Protein AF-A0A963U976-F1 (afdb_monomer_lite)

Sequence (149 aa):
EQDRLGEEKDPASFSDLLEKGRDDFDFFTESSYGELRRYVGHDRLTGQTHTIDGIVLEQTEFQLTAYDADGGEIWSRSGNQFIHRGWRIFLPGTEHFENSYGDKVDTVESPVEFALPGDKGFLENEPKYDCDTLTASLQLTPMDGGPRP

Foldseek 3Di:
DDKAWDDWPFDFDLPCCVPVQKGWTWTWIQDPVRWIKIKTKMKGFPVDWDAAQNAIWTKIWMKIWIATPVRHTAKIKIDMWIDDPVVSDTHDAWMWIAGPVGDIDIDGRGDHHDDDVPDDCVPDPDDPPPPPPPPPPPPPDPPPDDDDD

pLDDT: mean 88.76, std 17.25, range [37.44, 98.81]

Radius of gyration: 20.65 Å; chains: 1; bounding box: 43×67×51 Å

Secondary structure (DSSP, 8-state):
--PEEEEEEE---HHHHHHHSEEEEEEEEE-TT--EEEEEEEEEEEEEEEEETTEEEEEEEEEEEEE-TTS-EEEEEEEEEEEETTTTEEEEEEEEEEETT--EEEEE--------TTSTTTT-SS-SS---------------PPPP-

Structure (mmCIF, N/CA/C/O backbone):
data_AF-A0A963U976-F1
#
_entry.id   AF-A0A963U976-F1
#
loop_
_atom_site.group_PDB
_atom_site.id
_atom_site.type_symbol
_atom_site.label_atom_id
_atom_site.label_alt_id
_atom_site.label_comp_id
_atom_site.label_asym_id
_atom_site.label_entity_id
_atom_site.label_seq_id
_atom_site.pdbx_PDB_ins_code
_atom_site.Cartn_x
_atom_site.Cartn_y
_atom_site.Cartn_z
_atom_site.occupancy
_atom_site.B_iso_or_equiv
_atom_site.auth_seq_id
_atom_site.auth_comp_id
_atom_site.auth_asym_id
_atom_site.auth_atom_id
_atom_site.pdbx_PDB_model_num
ATOM 1 N N . GLU A 1 1 ? -5.651 12.640 -14.128 1.00 57.69 1 GLU A N 1
ATOM 2 C CA . GLU A 1 1 ? -5.157 11.556 -14.997 1.00 57.69 1 GLU A CA 1
ATOM 3 C C . GLU A 1 1 ? -5.726 10.255 -14.456 1.00 57.69 1 GLU A C 1
ATOM 5 O O . GLU A 1 1 ? -5.862 10.161 -13.241 1.00 57.69 1 GLU A O 1
ATOM 10 N N . GLN A 1 2 ? -6.192 9.345 -15.309 1.00 76.44 2 GLN A N 1
ATOM 11 C CA . GLN A 1 2 ? -6.740 8.063 -14.863 1.00 76.44 2 GLN A CA 1
ATOM 12 C C . GLN A 1 2 ? -6.001 6.962 -15.606 1.00 76.44 2 GLN A C 1
ATOM 14 O O . GLN A 1 2 ? -6.220 6.771 -16.804 1.00 76.44 2 GLN A O 1
ATOM 19 N N . ASP A 1 3 ? -5.130 6.274 -14.882 1.00 89.94 3 ASP A N 1
ATOM 20 C CA . ASP A 1 3 ? -4.442 5.099 -15.392 1.00 89.94 3 ASP A CA 1
ATOM 21 C C . ASP A 1 3 ? -5.446 3.949 -15.530 1.00 89.94 3 ASP A C 1
ATOM 23 O O . ASP A 1 3 ? -6.407 3.826 -14.760 1.00 89.94 3 ASP A O 1
ATOM 27 N N . ARG A 1 4 ? -5.248 3.118 -16.550 1.00 94.25 4 ARG A N 1
ATOM 28 C CA . ARG A 1 4 ? -6.041 1.913 -16.795 1.00 94.25 4 ARG A CA 1
ATOM 29 C C . ARG A 1 4 ? -5.245 0.694 -16.374 1.00 94.25 4 ARG A C 1
ATOM 31 O O . ARG A 1 4 ? -4.042 0.639 -16.601 1.00 94.25 4 ARG A O 1
ATOM 38 N N . LEU A 1 5 ? -5.927 -0.289 -15.801 1.00 95.69 5 LEU A N 1
ATOM 39 C CA . LEU A 1 5 ? -5.333 -1.588 -15.506 1.00 95.69 5 LEU A CA 1
ATOM 40 C C . LEU A 1 5 ? -4.978 -2.304 -16.817 1.00 95.69 5 LEU A C 1
ATOM 42 O O . LEU A 1 5 ? -5.805 -2.372 -17.731 1.00 95.69 5 LEU A O 1
ATOM 46 N N . GLY A 1 6 ? -3.738 -2.773 -16.903 1.00 93.69 6 GLY A N 1
ATOM 47 C CA . GLY A 1 6 ? -3.186 -3.526 -18.021 1.00 93.69 6 GLY A CA 1
ATOM 48 C C . GLY A 1 6 ? -3.144 -5.025 -17.729 1.00 93.69 6 GLY A C 1
ATOM 49 O O . GLY A 1 6 ? -4.077 -5.588 -17.166 1.00 93.69 6 GLY A O 1
ATOM 50 N N . GLU A 1 7 ? -2.059 -5.681 -18.145 1.00 95.31 7 GLU A N 1
ATOM 51 C CA . GLU A 1 7 ? -1.811 -7.091 -17.825 1.00 95.31 7 GLU A CA 1
ATOM 52 C C . GLU A 1 7 ? -1.588 -7.282 -16.317 1.00 95.31 7 GLU A C 1
ATOM 54 O O . GLU A 1 7 ? -0.889 -6.500 -15.676 1.00 95.31 7 GLU A O 1
ATOM 59 N N . GLU A 1 8 ? -2.138 -8.360 -15.766 1.00 97.56 8 GLU A N 1
ATOM 60 C CA . GLU A 1 8 ? -1.939 -8.772 -14.378 1.00 97.56 8 GLU A CA 1
ATOM 61 C C . GLU A 1 8 ? -1.275 -10.147 -14.384 1.00 97.56 8 GLU A C 1
ATOM 63 O O . GLU A 1 8 ? -1.894 -11.146 -14.757 1.00 97.56 8 GLU A O 1
ATOM 68 N N . LYS A 1 9 ? 0.002 -10.202 -14.001 1.00 97.50 9 LYS A N 1
ATOM 69 C CA . LYS A 1 9 ? 0.686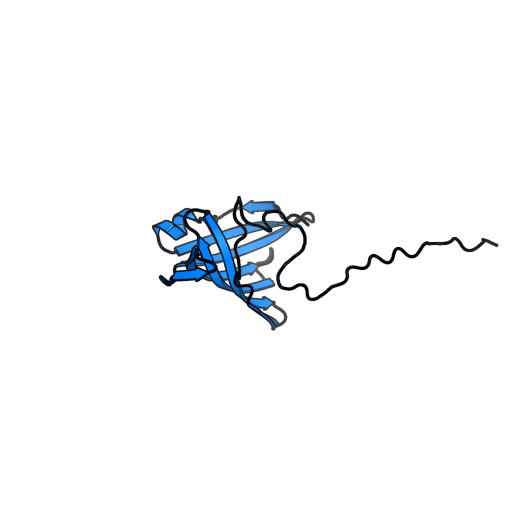 -11.477 -13.755 1.00 97.50 9 LYS A CA 1
ATOM 70 C C . LYS A 1 9 ? 0.232 -12.066 -12.430 1.00 97.50 9 LYS A C 1
ATOM 72 O O . LYS A 1 9 ? 0.056 -13.279 -12.343 1.00 97.50 9 LYS A O 1
ATOM 77 N N . ASP A 1 10 ? 0.036 -11.195 -11.444 1.00 98.12 10 ASP A N 1
ATOM 78 C CA . ASP A 1 10 ? -0.574 -11.511 -10.162 1.00 98.12 10 ASP A CA 1
ATOM 79 C C . ASP A 1 10 ? -1.418 -10.310 -9.689 1.00 98.12 10 ASP A C 1
ATOM 81 O O . ASP A 1 10 ? -0.854 -9.243 -9.412 1.00 98.12 10 ASP A O 1
ATOM 85 N N . PRO A 1 11 ? -2.758 -10.410 -9.692 1.00 97.50 11 PRO A N 1
ATOM 86 C CA . PRO A 1 11 ? -3.625 -9.325 -9.251 1.00 97.50 11 PRO A CA 1
ATOM 87 C C . PRO A 1 11 ? -3.578 -9.182 -7.727 1.00 97.50 11 PRO A C 1
ATOM 89 O O . PRO A 1 11 ? -3.650 -10.174 -7.008 1.00 97.50 11 PRO A O 1
ATOM 92 N N . ALA A 1 12 ? -3.579 -7.947 -7.224 1.00 96.75 12 ALA A N 1
ATOM 93 C CA . ALA A 1 12 ? -3.728 -7.712 -5.788 1.00 96.75 12 ALA A CA 1
ATOM 94 C C . ALA A 1 12 ? -5.061 -8.291 -5.270 1.00 96.75 12 ALA A C 1
ATOM 96 O O . ALA A 1 12 ? -6.139 -8.021 -5.815 1.00 96.75 12 ALA A O 1
ATOM 97 N N . SER A 1 13 ? -5.004 -9.067 -4.189 1.00 97.81 13 SER A N 1
ATOM 98 C CA . SER A 1 13 ? -6.130 -9.805 -3.626 1.00 97.81 13 SER A CA 1
ATOM 99 C C . SER A 1 13 ? -6.253 -9.600 -2.116 1.00 97.81 13 SER A C 1
ATOM 101 O O . SER A 1 13 ? -5.628 -10.255 -1.281 1.00 97.81 13 SER A O 1
ATOM 103 N N . PHE A 1 14 ? -7.233 -8.774 -1.730 1.00 98.19 14 PHE A N 1
ATOM 104 C CA . PHE A 1 14 ? -7.644 -8.641 -0.327 1.00 98.19 14 PHE A CA 1
ATOM 105 C C . PHE A 1 14 ? -8.055 -9.994 0.276 1.00 98.19 14 PHE A C 1
ATOM 107 O O . PHE A 1 14 ? -7.880 -10.241 1.465 1.00 98.19 14 PHE A O 1
ATOM 114 N N . SER A 1 1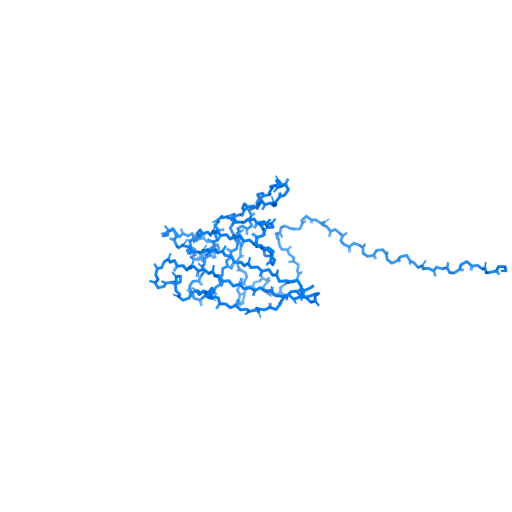5 ? -8.646 -10.878 -0.532 1.00 98.19 15 SER A N 1
ATOM 115 C CA . SER A 1 15 ? -9.071 -12.199 -0.064 1.00 98.19 15 SER A CA 1
ATOM 116 C C . SER A 1 15 ? -7.875 -13.091 0.266 1.00 98.19 15 SER A C 1
ATOM 118 O O . SER A 1 15 ? -7.886 -13.723 1.322 1.00 98.19 15 SER A O 1
ATOM 120 N N . ASP A 1 16 ? -6.837 -13.076 -0.569 1.00 98.00 16 ASP A N 1
ATOM 121 C CA . ASP A 1 16 ? -5.604 -13.834 -0.345 1.00 98.00 16 ASP A CA 1
ATOM 122 C C . ASP A 1 16 ? -4.873 -13.305 0.887 1.00 98.00 16 ASP A C 1
ATOM 124 O O . ASP A 1 16 ? -4.492 -14.099 1.749 1.00 98.00 16 ASP A O 1
ATOM 128 N N . LEU A 1 17 ? -4.803 -11.979 1.056 1.00 98.56 17 LEU A N 1
ATOM 129 C CA . LEU A 1 17 ? -4.279 -11.363 2.275 1.00 98.56 17 LEU A CA 1
ATOM 130 C C . LEU A 1 17 ? -5.008 -11.870 3.528 1.00 98.56 17 LEU A C 1
ATOM 132 O O . LEU A 1 17 ? -4.366 -12.229 4.515 1.00 98.56 17 LEU A O 1
ATOM 136 N N . LEU A 1 18 ? -6.345 -11.918 3.511 1.00 98.06 18 LEU A N 1
ATOM 137 C CA . LEU A 1 18 ? -7.123 -12.365 4.670 1.00 98.06 18 LEU A CA 1
ATOM 138 C C . LEU A 1 18 ? -6.980 -13.860 4.964 1.00 98.06 18 LEU A C 1
ATOM 140 O O . LEU A 1 18 ? -7.060 -14.237 6.137 1.00 98.06 18 LEU A O 1
ATOM 144 N N . GLU A 1 19 ? -6.856 -14.687 3.926 1.00 98.00 19 GLU A N 1
ATOM 145 C CA . GLU A 1 19 ? -6.789 -16.147 4.030 1.00 98.00 19 GLU A CA 1
ATOM 146 C C . GLU A 1 19 ? -5.380 -16.627 4.392 1.00 98.00 19 GLU A C 1
ATOM 148 O O . GLU A 1 19 ? -5.212 -17.462 5.281 1.00 98.00 19 GLU A O 1
ATOM 153 N N . LYS A 1 20 ? -4.364 -16.085 3.718 1.00 98.12 20 LYS A N 1
ATOM 154 C CA . LYS A 1 20 ? -2.968 -16.533 3.798 1.00 98.12 20 LYS A CA 1
ATOM 155 C C . LYS A 1 20 ? -2.121 -15.660 4.723 1.00 98.12 20 LYS A C 1
ATOM 157 O O . LYS A 1 20 ? -1.018 -16.054 5.095 1.00 98.12 20 LYS A O 1
ATOM 162 N N . GLY A 1 21 ? -2.608 -14.472 5.084 1.00 98.38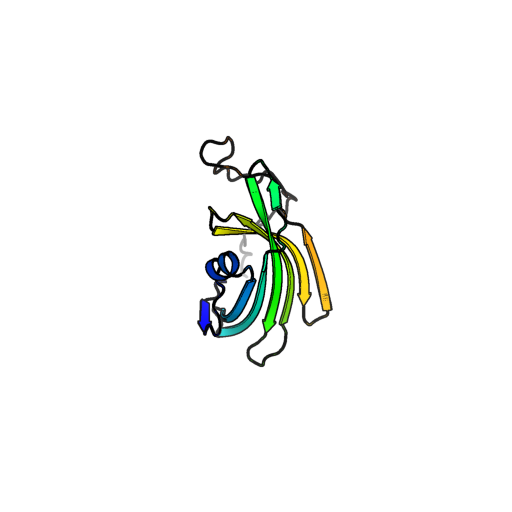 21 GLY A N 1
ATOM 163 C CA . GLY A 1 21 ? -1.844 -13.463 5.820 1.00 98.38 21 GLY A CA 1
ATOM 164 C C . GLY A 1 21 ? -0.812 -12.723 4.970 1.00 98.38 21 GLY A C 1
ATOM 165 O O . GLY A 1 21 ? -0.051 -11.924 5.517 1.00 98.38 21 GLY A O 1
ATOM 166 N N . ARG A 1 22 ? -0.779 -12.984 3.660 1.00 98.44 22 ARG A N 1
ATOM 167 C CA . ARG A 1 22 ? 0.097 -12.354 2.676 1.00 98.44 22 ARG A CA 1
ATOM 168 C C . ARG A 1 22 ? -0.585 -12.353 1.312 1.00 98.44 22 ARG A C 1
ATOM 170 O O . ARG A 1 22 ? -1.205 -13.351 0.951 1.00 98.44 22 ARG A O 1
ATOM 177 N N . ASP A 1 23 ? -0.412 -11.261 0.592 1.00 98.62 23 ASP A N 1
ATOM 178 C CA . ASP A 1 23 ? -0.781 -11.101 -0.809 1.00 98.62 23 ASP A CA 1
ATOM 179 C C . ASP A 1 23 ? 0.433 -10.543 -1.553 1.00 98.62 23 ASP A C 1
ATOM 181 O O . ASP A 1 23 ? 1.028 -9.572 -1.095 1.00 98.62 23 ASP A O 1
ATOM 185 N N . ASP A 1 24 ? 0.845 -11.192 -2.634 1.00 98.62 24 ASP A N 1
ATOM 186 C CA . ASP A 1 24 ? 1.889 -10.707 -3.537 1.00 98.62 24 ASP A CA 1
ATOM 187 C C . ASP A 1 24 ? 1.191 -10.218 -4.813 1.00 98.62 24 ASP A C 1
ATOM 189 O O . ASP A 1 24 ? 0.151 -10.752 -5.185 1.00 98.62 24 ASP A O 1
ATOM 193 N N . PHE A 1 25 ? 1.734 -9.202 -5.480 1.00 98.44 25 PHE A N 1
ATOM 194 C CA . PHE A 1 25 ? 1.126 -8.674 -6.701 1.00 98.44 25 PHE A CA 1
ATOM 195 C C . PHE A 1 25 ? 2.166 -8.203 -7.721 1.00 98.44 25 PHE A C 1
ATOM 197 O O . PHE A 1 25 ? 3.250 -7.720 -7.382 1.00 98.44 25 PHE A O 1
ATOM 204 N N . ASP A 1 26 ? 1.809 -8.352 -8.995 1.00 98.62 26 ASP A N 1
ATOM 205 C CA . ASP A 1 26 ? 2.599 -7.994 -10.170 1.00 98.62 26 ASP A CA 1
ATOM 206 C C . ASP A 1 26 ? 1.652 -7.647 -11.324 1.00 98.62 26 ASP A C 1
ATOM 208 O O . ASP A 1 26 ? 1.102 -8.525 -11.997 1.00 98.62 26 ASP A O 1
ATOM 212 N N . PHE A 1 27 ? 1.440 -6.356 -11.549 1.00 98.12 27 PHE A N 1
ATOM 213 C CA . PHE A 1 27 ? 0.508 -5.872 -12.561 1.00 98.12 27 PHE A CA 1
ATOM 214 C C . PHE A 1 27 ? 1.041 -4.649 -13.289 1.00 98.12 27 PHE A C 1
ATOM 216 O O . PHE A 1 27 ? 1.982 -3.987 -12.855 1.00 98.12 27 PHE A O 1
ATOM 223 N N . PHE A 1 28 ? 0.415 -4.336 -14.414 1.00 97.62 28 PHE A N 1
ATOM 224 C CA . PHE A 1 28 ? 0.733 -3.173 -15.216 1.00 97.62 28 PHE A CA 1
ATOM 225 C C . PHE A 1 28 ? -0.413 -2.166 -15.197 1.00 97.62 28 PHE A C 1
ATOM 227 O O . PHE A 1 28 ? -1.584 -2.543 -15.144 1.00 97.62 28 PHE A O 1
ATOM 234 N N . THR A 1 29 ? -0.088 -0.882 -15.302 1.00 96.69 29 THR A N 1
ATOM 235 C CA . THR A 1 29 ? -1.047 0.163 -15.663 1.00 96.69 29 THR A CA 1
ATOM 236 C C . THR A 1 29 ? -0.582 0.908 -16.904 1.00 96.69 29 THR A C 1
ATOM 238 O O . THR A 1 29 ? 0.612 0.977 -17.196 1.00 96.69 29 THR A O 1
ATOM 241 N N . GLU A 1 30 ? -1.539 1.454 -17.644 1.00 95.94 30 GLU A N 1
ATOM 242 C CA . GLU A 1 30 ? -1.298 2.304 -18.802 1.00 95.94 30 GLU A CA 1
ATOM 243 C C . GLU A 1 30 ? -1.924 3.682 -18.565 1.00 95.94 30 GLU A C 1
ATOM 245 O O . GLU A 1 30 ? -3.129 3.793 -18.303 1.00 95.94 30 GLU A O 1
ATOM 250 N N . SER A 1 31 ? -1.116 4.739 -18.653 1.00 92.56 31 SER A N 1
ATOM 251 C CA . SER A 1 31 ? -1.608 6.114 -18.547 1.00 92.56 31 SER A CA 1
ATOM 252 C C . SER A 1 31 ? -2.413 6.520 -19.784 1.00 92.56 31 SER A C 1
ATOM 254 O O . SER A 1 31 ? -2.369 5.882 -20.839 1.00 92.56 31 SER A O 1
ATOM 256 N N . SER A 1 32 ? -3.115 7.654 -19.718 1.00 90.94 32 SER A N 1
ATOM 257 C CA . SER A 1 32 ? -3.823 8.192 -20.891 1.00 90.94 32 SER A CA 1
ATOM 258 C C . SER A 1 32 ? -2.905 8.573 -22.062 1.00 90.94 32 SER A C 1
ATOM 260 O O . SER A 1 32 ? -3.398 8.786 -23.170 1.00 90.94 32 SER A O 1
ATOM 262 N N . TYR A 1 33 ? -1.594 8.669 -21.823 1.00 89.31 33 TYR A N 1
ATOM 263 C CA . TYR A 1 33 ? -0.576 8.976 -22.828 1.00 89.31 33 TYR A CA 1
ATOM 264 C C . TYR A 1 33 ? 0.132 7.725 -23.374 1.00 89.31 33 TYR A C 1
ATOM 266 O O . TYR A 1 33 ? 1.026 7.856 -24.207 1.00 89.31 33 TYR A O 1
ATOM 274 N N . GLY A 1 34 ? -0.279 6.526 -22.941 1.00 89.12 34 GLY A N 1
ATOM 275 C CA . GLY A 1 34 ? 0.326 5.255 -23.346 1.00 89.12 34 GLY A CA 1
ATOM 276 C C . GLY A 1 34 ? 1.593 4.895 -22.568 1.00 89.12 34 GLY A C 1
ATOM 277 O O . GLY A 1 34 ? 2.359 4.042 -23.011 1.00 89.12 34 GLY A O 1
ATOM 278 N N . GLU A 1 35 ? 1.851 5.550 -21.430 1.00 92.69 35 GLU A N 1
ATOM 279 C CA . GLU A 1 35 ? 2.963 5.163 -20.562 1.00 92.69 35 GLU A CA 1
ATOM 280 C C . GLU A 1 35 ? 2.599 3.880 -19.822 1.00 92.69 35 GLU A C 1
ATOM 282 O O . GLU A 1 35 ? 1.640 3.859 -19.051 1.00 92.69 35 GLU A O 1
ATOM 287 N N . LEU A 1 36 ? 3.381 2.827 -20.045 1.00 95.62 36 LEU A N 1
ATOM 288 C CA . LEU A 1 36 ? 3.248 1.568 -19.331 1.00 95.62 36 LEU A CA 1
ATOM 289 C C . LEU A 1 36 ? 4.086 1.611 -18.051 1.00 95.62 36 LEU A C 1
ATOM 291 O O . LEU A 1 36 ? 5.278 1.927 -18.095 1.00 95.62 36 LEU A O 1
ATOM 295 N N . ARG A 1 37 ? 3.477 1.250 -16.924 1.00 96.81 37 ARG A N 1
ATOM 296 C CA . ARG A 1 37 ? 4.160 1.096 -15.636 1.00 96.81 37 ARG A CA 1
ATOM 297 C C . ARG A 1 37 ? 3.869 -0.273 -15.059 1.00 96.81 37 ARG A C 1
ATOM 299 O O . ARG A 1 37 ? 2.729 -0.721 -15.105 1.00 96.81 37 ARG A O 1
ATOM 306 N N . ARG A 1 38 ? 4.885 -0.929 -14.507 1.00 98.12 38 ARG A N 1
ATOM 307 C CA . ARG A 1 38 ? 4.744 -2.200 -13.787 1.00 98.12 38 ARG A CA 1
ATOM 308 C C . ARG A 1 38 ? 4.839 -1.958 -12.292 1.00 98.12 38 ARG A C 1
ATOM 310 O O . ARG A 1 38 ? 5.765 -1.292 -11.847 1.00 98.12 38 ARG A O 1
ATOM 317 N N . TYR A 1 39 ? 3.941 -2.555 -11.532 1.00 98.38 39 TYR A N 1
ATOM 318 C CA . TYR A 1 39 ? 3.883 -2.495 -10.081 1.00 98.38 39 TYR A CA 1
ATOM 319 C C . TYR A 1 39 ? 4.139 -3.887 -9.537 1.00 98.38 39 TYR A C 1
ATOM 321 O O . TYR A 1 39 ? 3.425 -4.822 -9.889 1.00 98.38 39 TYR A O 1
ATOM 329 N N . VAL A 1 40 ? 5.164 -4.020 -8.700 1.00 98.81 40 VAL A N 1
ATOM 330 C CA . VAL A 1 40 ? 5.511 -5.284 -8.047 1.00 98.81 40 VAL A CA 1
ATOM 331 C C . VAL A 1 40 ? 5.611 -5.041 -6.556 1.00 98.81 40 VAL A C 1
ATOM 333 O O . VAL A 1 40 ? 6.285 -4.103 -6.127 1.00 98.81 40 VAL A O 1
ATOM 336 N N . GLY A 1 41 ? 4.958 -5.874 -5.760 1.00 98.62 41 GLY A N 1
ATOM 337 C CA . GLY A 1 41 ? 4.932 -5.674 -4.324 1.00 98.62 41 GLY A CA 1
ATOM 338 C C . GLY A 1 41 ? 4.195 -6.762 -3.571 1.00 98.62 41 GLY A C 1
ATOM 339 O O . GLY A 1 41 ? 3.925 -7.836 -4.104 1.00 98.62 41 GLY A O 1
ATOM 340 N N . HIS A 1 42 ? 3.933 -6.480 -2.301 1.00 98.75 42 HIS A N 1
ATOM 341 C CA . HIS A 1 42 ? 3.140 -7.341 -1.442 1.00 98.75 42 HIS A CA 1
ATOM 342 C C . HIS A 1 42 ? 2.567 -6.595 -0.242 1.00 98.75 42 HIS A C 1
ATOM 344 O O . HIS A 1 42 ? 3.144 -5.608 0.221 1.00 98.75 42 HIS A O 1
ATOM 350 N N . ASP A 1 43 ? 1.518 -7.182 0.324 1.00 98.69 43 ASP A N 1
ATOM 351 C CA . ASP A 1 43 ? 0.946 -6.871 1.626 1.00 98.69 43 ASP A CA 1
ATOM 352 C C . ASP A 1 43 ? 1.088 -8.072 2.566 1.00 98.69 43 ASP A C 1
ATOM 354 O O . ASP A 1 43 ? 0.993 -9.233 2.159 1.00 98.69 43 ASP A O 1
ATOM 358 N N . ARG A 1 44 ? 1.291 -7.821 3.862 1.00 98.75 44 ARG A N 1
ATOM 359 C CA . ARG A 1 44 ? 1.358 -8.878 4.880 1.00 98.75 44 ARG A CA 1
ATOM 360 C C . ARG A 1 44 ? 0.693 -8.451 6.178 1.00 98.75 44 ARG A C 1
ATOM 362 O O . ARG A 1 44 ? 0.990 -7.388 6.709 1.00 98.75 44 ARG A O 1
ATOM 369 N N . LEU A 1 45 ? -0.141 -9.317 6.754 1.00 98.75 45 LEU A N 1
ATOM 370 C CA . LEU A 1 45 ? -0.661 -9.118 8.109 1.00 98.75 45 LEU A CA 1
ATOM 371 C C . LEU A 1 45 ? 0.484 -9.216 9.124 1.00 98.75 45 LEU A C 1
ATOM 373 O O . LEU A 1 45 ? 1.227 -10.202 9.160 1.00 98.75 45 LEU A O 1
ATOM 377 N N . THR A 1 46 ? 0.606 -8.216 9.996 1.00 98.56 46 THR A N 1
ATOM 378 C CA . THR A 1 46 ? 1.613 -8.234 11.071 1.00 98.56 46 THR A CA 1
ATOM 379 C C . THR A 1 46 ? 1.155 -9.062 12.273 1.00 98.56 46 THR A C 1
ATOM 381 O O . THR A 1 46 ? 1.973 -9.460 13.102 1.00 98.56 46 THR A O 1
ATOM 384 N N . GLY A 1 47 ? -0.153 -9.324 12.370 1.00 98.19 47 GLY A N 1
ATOM 385 C CA . GLY A 1 47 ? -0.804 -9.929 13.533 1.00 98.19 47 GLY A CA 1
ATOM 386 C C . GLY A 1 47 ? -1.116 -8.930 14.653 1.00 98.19 47 GLY A C 1
ATOM 387 O O . GLY A 1 47 ? -1.660 -9.328 15.681 1.00 98.19 47 GLY A O 1
ATOM 388 N N . GLN A 1 48 ? -0.786 -7.647 14.475 1.00 98.31 48 GLN A N 1
ATOM 389 C CA . GLN A 1 48 ? -1.118 -6.588 15.425 1.00 98.31 48 GLN A CA 1
ATOM 390 C C . GLN A 1 48 ? -2.505 -6.008 15.138 1.00 98.31 48 GLN A C 1
ATOM 392 O O . GLN A 1 48 ? -2.936 -5.920 13.988 1.00 98.31 48 GLN A O 1
ATOM 397 N N . THR A 1 49 ? -3.187 -5.576 16.198 1.00 98.12 49 THR A N 1
ATOM 398 C CA . THR A 1 49 ? -4.489 -4.907 16.118 1.00 98.12 49 THR A CA 1
ATOM 399 C C . THR A 1 49 ? -4.462 -3.579 16.853 1.00 98.12 49 THR A C 1
ATOM 401 O O . THR A 1 49 ? -3.877 -3.484 17.933 1.00 98.12 49 THR A O 1
ATOM 404 N N . HIS A 1 50 ? -5.164 -2.590 16.312 1.00 97.31 50 HIS A N 1
ATOM 405 C CA . HIS A 1 50 ? -5.270 -1.242 16.858 1.00 97.31 50 HIS A CA 1
ATOM 406 C C . HIS A 1 50 ? -6.740 -0.866 17.004 1.00 97.31 50 HIS A C 1
ATOM 408 O O . HIS A 1 50 ? -7.579 -1.314 16.231 1.00 97.31 50 HIS A O 1
ATOM 414 N N . THR A 1 51 ? -7.068 -0.063 18.012 1.00 97.31 51 THR A N 1
ATOM 415 C CA . THR A 1 51 ? -8.414 0.497 18.168 1.00 97.31 51 THR A CA 1
ATOM 416 C C . THR A 1 51 ? -8.345 1.994 17.940 1.00 97.31 51 THR A C 1
ATOM 418 O O . THR A 1 51 ? -7.667 2.692 18.690 1.00 97.31 51 THR A O 1
ATOM 421 N N . ILE A 1 52 ? -9.039 2.468 16.909 1.00 93.94 52 ILE A N 1
ATOM 422 C CA . ILE A 1 52 ? -9.121 3.879 16.531 1.00 93.94 52 ILE A CA 1
ATOM 423 C C . ILE A 1 52 ? -10.600 4.232 16.498 1.00 93.94 52 ILE A C 1
ATOM 425 O O . ILE A 1 52 ? -11.368 3.579 15.797 1.00 93.94 52 ILE A O 1
ATOM 429 N N . ASP A 1 53 ? -10.997 5.204 17.319 1.00 94.06 53 ASP A N 1
ATOM 430 C CA . ASP A 1 53 ? -12.394 5.639 17.444 1.00 94.06 53 ASP A CA 1
ATOM 431 C C . ASP A 1 53 ? -13.381 4.472 17.679 1.00 94.06 53 ASP A C 1
ATOM 433 O O . ASP A 1 53 ? -14.427 4.328 17.055 1.00 94.06 53 ASP A O 1
ATOM 437 N N . GLY A 1 54 ? -12.981 3.539 18.551 1.00 94.94 54 GLY A N 1
ATOM 438 C CA . GLY A 1 54 ? -13.766 2.342 18.877 1.00 94.94 54 GLY A CA 1
ATOM 439 C C . GLY A 1 54 ? -13.781 1.248 17.800 1.00 94.94 54 GLY A C 1
ATOM 440 O O . GLY A 1 54 ? -14.287 0.157 18.069 1.00 94.94 54 GLY A O 1
ATOM 441 N N . ILE A 1 55 ? -13.192 1.480 16.625 1.00 96.75 55 ILE A N 1
ATOM 442 C CA . ILE A 1 55 ? -13.085 0.500 15.541 1.00 96.75 55 ILE A CA 1
ATOM 443 C C . ILE A 1 55 ? -11.778 -0.278 15.668 1.00 96.75 55 ILE A C 1
ATOM 445 O O . ILE A 1 55 ? -10.692 0.298 15.741 1.00 96.75 55 ILE A O 1
ATOM 449 N N . VAL A 1 56 ? -11.883 -1.608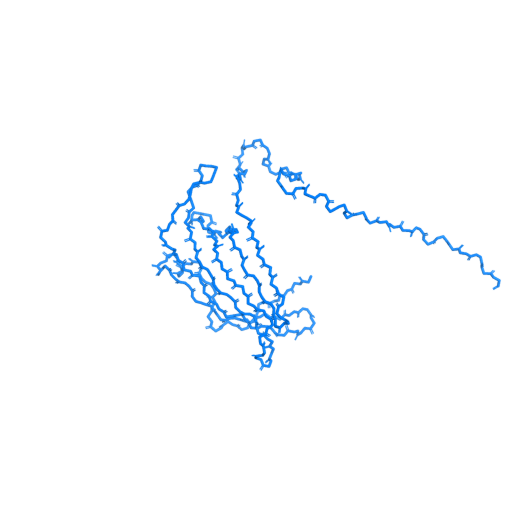 15.690 1.00 97.94 56 VAL A N 1
ATOM 450 C CA . VAL A 1 56 ? -10.722 -2.505 15.701 1.00 97.94 56 VAL A CA 1
ATOM 451 C C . VAL A 1 56 ? -10.227 -2.710 14.273 1.00 97.94 56 VAL A C 1
ATOM 453 O O . VAL A 1 56 ? -10.983 -3.144 13.405 1.00 97.94 56 VAL A O 1
ATOM 456 N N . LEU A 1 57 ? -8.947 -2.435 14.052 1.00 98.44 57 LEU A N 1
ATOM 457 C CA . LEU A 1 57 ? -8.252 -2.580 12.781 1.00 98.44 57 LEU A CA 1
ATOM 458 C C . LEU A 1 57 ? -7.077 -3.545 12.929 1.00 98.44 57 LEU A C 1
ATOM 460 O O . LEU A 1 57 ? -6.430 -3.582 13.976 1.00 98.44 57 LEU A O 1
ATOM 464 N N . GLU A 1 58 ? -6.770 -4.295 11.878 1.00 98.62 58 GLU A N 1
ATOM 465 C CA . GLU A 1 58 ? -5.558 -5.117 11.797 1.00 98.62 58 GLU A CA 1
ATOM 466 C C . GLU A 1 58 ? -4.473 -4.365 11.038 1.00 98.62 58 GLU A C 1
ATOM 468 O O . GLU A 1 58 ? -4.754 -3.749 10.015 1.00 98.62 58 GLU A O 1
ATOM 473 N N . GLN A 1 59 ? -3.237 -4.411 11.525 1.00 98.69 59 GLN A N 1
ATOM 474 C CA . GLN A 1 59 ? -2.119 -3.764 10.850 1.00 98.69 59 GLN A CA 1
ATOM 475 C C . GLN A 1 59 ? -1.529 -4.686 9.774 1.00 98.69 59 GLN A C 1
ATOM 477 O O . GLN A 1 59 ? -1.296 -5.880 10.004 1.00 98.69 59 GLN A O 1
ATOM 482 N N . THR A 1 60 ? -1.242 -4.108 8.612 1.00 98.75 60 THR A N 1
ATOM 483 C CA . THR A 1 60 ? -0.440 -4.716 7.549 1.00 98.75 60 THR A CA 1
ATOM 484 C C . THR A 1 60 ? 0.899 -4.003 7.428 1.00 98.75 60 THR A C 1
ATOM 486 O O . THR A 1 60 ? 1.038 -2.850 7.831 1.00 98.75 60 THR A O 1
ATOM 489 N N . GLU A 1 61 ? 1.887 -4.681 6.862 1.00 98.69 61 GLU A N 1
ATOM 490 C CA . GLU A 1 61 ? 3.057 -4.049 6.257 1.00 98.69 61 GLU A CA 1
ATOM 491 C C . GLU A 1 61 ? 3.017 -4.257 4.745 1.00 98.69 61 GLU A C 1
ATOM 493 O O . GLU A 1 61 ? 2.483 -5.270 4.284 1.00 98.69 61 GLU A O 1
ATOM 498 N N . PHE A 1 62 ? 3.589 -3.319 3.995 1.00 98.75 62 PHE A N 1
ATOM 499 C CA . PHE A 1 62 ? 3.628 -3.385 2.541 1.00 98.75 62 PHE A CA 1
ATOM 500 C C . PHE A 1 62 ? 4.975 -2.934 1.981 1.00 98.75 62 PHE A C 1
ATOM 502 O O . PHE A 1 62 ? 5.693 -2.139 2.598 1.00 98.75 62 PHE A O 1
ATOM 509 N N . GLN A 1 63 ? 5.278 -3.422 0.781 1.00 98.62 63 GLN A N 1
ATOM 510 C CA . GLN A 1 63 ? 6.358 -2.958 -0.088 1.00 98.62 63 GLN A CA 1
ATOM 511 C C . GLN A 1 63 ? 5.845 -2.935 -1.524 1.00 98.62 63 GLN A C 1
ATOM 513 O O . GLN A 1 63 ? 5.201 -3.885 -1.961 1.00 98.62 63 GLN A O 1
ATOM 518 N N . LEU A 1 64 ? 6.142 -1.867 -2.258 1.00 98.56 64 LEU A N 1
ATOM 519 C CA . LEU A 1 64 ? 5.727 -1.677 -3.641 1.00 98.56 64 LEU A CA 1
ATOM 520 C C . LEU A 1 64 ? 6.817 -0.942 -4.418 1.00 98.56 64 LEU A C 1
ATOM 522 O O . LEU A 1 64 ? 7.263 0.121 -3.999 1.00 98.56 64 LEU A O 1
ATOM 526 N N . THR A 1 65 ? 7.175 -1.455 -5.587 1.00 98.75 65 THR A N 1
ATOM 527 C CA . THR A 1 65 ? 8.084 -0.792 -6.523 1.00 98.75 65 THR A CA 1
ATOM 528 C C . THR A 1 65 ? 7.393 -0.600 -7.864 1.00 98.75 65 THR A C 1
ATOM 530 O O . THR A 1 65 ? 6.757 -1.521 -8.384 1.00 98.75 65 THR A O 1
ATOM 533 N N . ALA A 1 66 ? 7.530 0.600 -8.426 1.00 98.25 66 ALA A N 1
ATOM 534 C CA . ALA A 1 66 ? 7.076 0.930 -9.765 1.00 98.25 66 ALA A CA 1
ATOM 535 C C . ALA A 1 66 ? 8.254 0.954 -10.743 1.00 98.25 66 ALA A C 1
ATOM 537 O O . ALA A 1 66 ? 9.281 1.586 -10.484 1.00 98.25 66 ALA A O 1
ATOM 538 N N . TYR A 1 67 ? 8.069 0.312 -11.892 1.00 98.31 67 TYR A N 1
ATOM 539 C CA . TYR A 1 67 ? 9.038 0.247 -12.979 1.00 98.31 67 TYR A CA 1
ATOM 540 C C . TYR A 1 67 ? 8.470 0.858 -14.259 1.00 98.31 67 TYR A C 1
ATOM 542 O O . TYR A 1 67 ? 7.265 0.775 -14.512 1.00 98.31 67 TYR A O 1
ATOM 550 N N . ASP A 1 68 ? 9.345 1.436 -15.076 1.00 96.44 68 ASP A N 1
ATOM 551 C CA . ASP A 1 68 ? 9.028 1.855 -16.439 1.00 96.44 68 ASP A CA 1
ATOM 552 C C . ASP A 1 68 ? 8.927 0.651 -17.399 1.00 96.44 68 ASP A C 1
ATOM 554 O O . ASP A 1 68 ? 9.134 -0.509 -17.023 1.00 96.44 68 ASP A O 1
ATOM 558 N N . ALA A 1 69 ? 8.589 0.928 -18.659 1.00 93.44 69 ALA A N 1
ATOM 559 C CA . ALA A 1 69 ? 8.436 -0.087 -19.699 1.00 93.44 69 ALA A CA 1
ATOM 560 C C . ALA A 1 69 ? 9.741 -0.840 -20.036 1.00 93.44 69 ALA A C 1
ATOM 562 O O . ALA A 1 69 ? 9.679 -1.979 -20.504 1.00 93.44 69 ALA A O 1
ATOM 563 N N . ASP A 1 70 ? 10.901 -0.228 -19.786 1.00 95.12 70 ASP A N 1
ATOM 564 C CA . ASP A 1 70 ? 12.227 -0.810 -20.018 1.00 95.12 70 ASP A CA 1
ATOM 565 C C . ASP A 1 70 ? 12.743 -1.588 -18.787 1.00 95.12 70 ASP A C 1
ATOM 567 O O . ASP A 1 70 ? 13.778 -2.258 -18.851 1.00 95.12 70 ASP A O 1
ATOM 571 N N . GLY A 1 71 ? 12.006 -1.548 -17.671 1.00 96.12 71 GLY A N 1
ATOM 572 C CA . GLY A 1 71 ? 12.346 -2.199 -16.407 1.00 96.12 71 GLY A CA 1
ATOM 573 C C . GLY A 1 71 ? 13.214 -1.350 -15.474 1.00 96.12 71 GLY A C 1
ATOM 574 O O . GLY A 1 71 ? 13.730 -1.881 -14.489 1.00 96.12 71 GLY A O 1
ATOM 575 N N . GLY A 1 72 ? 13.384 -0.058 -15.758 1.00 97.75 72 GLY A N 1
ATOM 576 C CA . GLY A 1 72 ? 14.005 0.899 -14.848 1.00 97.75 72 GLY A CA 1
ATOM 577 C C . GLY A 1 72 ? 13.097 1.196 -13.656 1.00 97.75 72 GLY A C 1
ATOM 578 O O . GLY A 1 72 ? 11.900 1.417 -13.820 1.00 97.75 72 GLY A O 1
ATOM 579 N N . GLU A 1 73 ? 13.645 1.185 -12.440 1.00 97.88 73 GLU A N 1
ATOM 580 C CA . GLU A 1 73 ? 12.898 1.599 -11.247 1.00 97.88 73 GLU A CA 1
ATOM 581 C C . GLU A 1 73 ? 12.603 3.103 -11.308 1.00 97.88 73 GLU A C 1
ATOM 583 O O . GLU A 1 73 ? 13.499 3.916 -11.544 1.00 97.88 73 GLU A O 1
ATOM 588 N N . ILE A 1 74 ? 11.342 3.469 -11.079 1.00 97.75 74 ILE A N 1
ATOM 589 C CA . ILE A 1 74 ? 10.887 4.861 -11.016 1.00 97.75 74 ILE A CA 1
ATOM 590 C C . ILE A 1 74 ? 10.848 5.315 -9.555 1.00 97.75 74 ILE A C 1
ATOM 592 O O . ILE A 1 74 ? 11.351 6.388 -9.215 1.00 97.75 74 ILE A O 1
ATOM 596 N N . TRP A 1 75 ? 10.239 4.497 -8.696 1.00 98.38 75 TRP A N 1
ATOM 597 C CA . TRP A 1 75 ? 10.139 4.728 -7.260 1.00 98.38 75 TRP A CA 1
ATOM 598 C C . TRP A 1 75 ? 9.782 3.444 -6.513 1.00 98.38 75 TRP A C 1
ATOM 600 O O . TRP A 1 75 ? 9.213 2.510 -7.085 1.00 98.38 75 TRP A O 1
ATOM 610 N N . SER A 1 76 ? 10.040 3.445 -5.210 1.00 98.50 76 SER A N 1
ATOM 611 C CA . SER A 1 76 ? 9.571 2.442 -4.264 1.00 98.50 76 SER A CA 1
ATOM 612 C C . SER A 1 76 ? 8.870 3.084 -3.067 1.00 98.50 76 SER A C 1
ATOM 614 O O . SER A 1 76 ? 9.104 4.238 -2.701 1.00 98.50 76 SER A O 1
ATOM 616 N N . ARG A 1 77 ? 7.936 2.328 -2.492 1.00 98.50 77 ARG A N 1
ATOM 617 C CA . ARG A 1 77 ? 7.167 2.662 -1.298 1.00 98.50 77 ARG A CA 1
ATOM 618 C C . ARG A 1 77 ? 7.180 1.486 -0.342 1.00 98.50 77 ARG A C 1
ATOM 620 O O . ARG A 1 77 ? 7.113 0.332 -0.763 1.00 98.50 77 ARG A O 1
ATOM 627 N N . SER A 1 78 ? 7.234 1.767 0.948 1.00 98.75 78 SER A N 1
ATOM 628 C CA . SER A 1 78 ? 7.077 0.750 1.984 1.00 98.75 78 SER A CA 1
ATOM 629 C C . SER A 1 78 ? 6.490 1.353 3.245 1.00 98.75 78 SER A C 1
ATOM 631 O O . SER A 1 78 ? 6.566 2.560 3.446 1.00 98.75 78 SER A O 1
ATOM 633 N N . GLY A 1 79 ? 5.921 0.529 4.112 1.00 98.50 79 GLY A N 1
ATOM 634 C CA . GLY A 1 79 ? 5.404 1.017 5.380 1.00 98.50 79 GLY A CA 1
ATOM 635 C C . GLY A 1 79 ? 4.332 0.114 5.945 1.00 98.50 79 GLY A C 1
ATOM 636 O O . GLY A 1 79 ? 4.375 -1.104 5.762 1.00 98.50 79 GLY A O 1
ATOM 637 N N . ASN A 1 80 ? 3.374 0.718 6.641 1.00 98.31 80 ASN A N 1
ATOM 638 C CA . ASN A 1 80 ? 2.254 0.010 7.232 1.00 98.31 80 ASN A CA 1
ATOM 639 C C . ASN A 1 80 ? 0.930 0.641 6.812 1.00 98.31 80 ASN A C 1
ATOM 641 O O . ASN A 1 80 ? 0.821 1.847 6.602 1.00 98.31 80 ASN A O 1
ATOM 645 N N . GLN A 1 81 ? -0.097 -0.193 6.765 1.00 98.44 81 GLN A N 1
ATOM 646 C CA . GLN A 1 81 ? -1.480 0.233 6.621 1.00 98.44 81 GLN A CA 1
ATOM 647 C C . GLN A 1 81 ? -2.322 -0.470 7.684 1.00 98.44 81 GLN A C 1
ATOM 649 O O . GLN A 1 81 ? -1.831 -1.294 8.464 1.00 98.44 81 GLN A O 1
ATOM 654 N N . PHE A 1 82 ? -3.598 -0.122 7.734 1.00 98.50 82 PHE A N 1
ATOM 655 C CA . PHE A 1 82 ? -4.588 -0.802 8.549 1.00 98.50 82 PHE A CA 1
ATOM 656 C C . PHE A 1 82 ? -5.684 -1.366 7.659 1.00 98.50 82 PHE A C 1
ATOM 658 O O . PHE A 1 82 ? -6.040 -0.767 6.651 1.00 98.50 82 PHE A O 1
ATOM 665 N N . ILE A 1 83 ? -6.272 -2.489 8.050 1.00 98.50 83 ILE A N 1
ATOM 666 C CA . ILE A 1 83 ? -7.432 -3.051 7.372 1.00 98.50 83 ILE A CA 1
ATOM 667 C C . ILE A 1 83 ? -8.601 -3.209 8.332 1.00 98.50 83 ILE A C 1
ATOM 669 O O . ILE A 1 83 ? -8.439 -3.540 9.509 1.00 98.50 83 ILE A O 1
ATOM 673 N N . HIS A 1 84 ? -9.804 -3.047 7.790 1.00 98.00 84 HIS A N 1
ATOM 674 C CA . HIS A 1 84 ? -11.029 -3.471 8.452 1.00 98.00 84 HIS A CA 1
ATOM 675 C C . HIS A 1 84 ? -11.671 -4.612 7.657 1.00 98.00 84 HIS A C 1
ATOM 677 O O . HIS A 1 84 ? -12.209 -4.392 6.568 1.00 98.00 84 HIS A O 1
ATOM 683 N N . ARG A 1 85 ? -11.658 -5.842 8.197 1.00 95.81 85 ARG A N 1
ATOM 684 C CA . ARG A 1 85 ? -12.147 -7.045 7.482 1.00 95.81 85 ARG A CA 1
ATOM 685 C C . ARG A 1 85 ? -13.583 -6.913 6.985 1.00 95.81 85 ARG A C 1
ATOM 687 O O . ARG A 1 85 ? -13.892 -7.355 5.882 1.00 95.81 85 ARG A O 1
ATOM 694 N N . GLY A 1 86 ? -14.453 -6.306 7.793 1.00 96.50 86 GLY A N 1
ATOM 695 C CA . GLY A 1 86 ? -15.870 -6.151 7.459 1.00 96.50 86 GLY A CA 1
ATOM 696 C C . GLY A 1 86 ? -16.130 -5.121 6.358 1.00 96.50 86 GLY A C 1
ATOM 697 O O . GLY A 1 86 ? -17.091 -5.262 5.611 1.00 96.50 86 GLY A O 1
ATOM 698 N N . TRP A 1 87 ? -15.272 -4.105 6.242 1.00 96.56 87 TRP A N 1
ATOM 699 C CA . TRP A 1 87 ? -15.407 -3.051 5.227 1.00 96.56 87 TRP A CA 1
ATOM 700 C C . TRP A 1 87 ? -14.601 -3.367 3.968 1.00 96.56 87 TRP A C 1
ATOM 702 O O . TRP A 1 87 ? -14.903 -2.830 2.910 1.00 96.56 87 TRP A O 1
ATOM 712 N N . ARG A 1 88 ? -13.618 -4.273 4.079 1.00 97.19 88 ARG A N 1
ATOM 713 C CA . ARG A 1 88 ? -12.711 -4.686 3.002 1.00 97.19 88 ARG A CA 1
ATOM 714 C C . ARG A 1 88 ? -11.953 -3.507 2.388 1.00 97.19 88 ARG A C 1
ATOM 716 O O . ARG A 1 88 ? -11.811 -3.420 1.173 1.00 97.19 88 ARG A O 1
ATOM 723 N N . ILE A 1 89 ? -11.491 -2.605 3.250 1.00 96.62 89 ILE A N 1
ATOM 724 C CA . ILE A 1 89 ? -10.700 -1.433 2.873 1.00 96.62 89 ILE A CA 1
ATOM 725 C C . ILE A 1 89 ? -9.337 -1.470 3.554 1.00 96.62 89 ILE A C 1
ATOM 727 O O . ILE A 1 89 ? -9.218 -1.980 4.674 1.00 96.62 89 ILE A O 1
ATOM 731 N N . PHE A 1 90 ? -8.357 -0.880 2.879 1.00 97.56 90 PHE A N 1
ATOM 732 C CA . PHE A 1 90 ? -7.118 -0.418 3.485 1.00 97.56 90 PHE A CA 1
ATOM 733 C C . PHE A 1 90 ? -7.286 1.032 3.936 1.00 97.56 90 PHE A C 1
ATOM 735 O O . PHE A 1 90 ? -7.964 1.830 3.287 1.00 97.56 90 PHE A O 1
ATOM 742 N N . LEU A 1 91 ? -6.662 1.356 5.056 1.00 97.75 91 LEU A N 1
ATOM 743 C CA . LEU A 1 91 ? -6.576 2.678 5.644 1.00 97.75 91 LEU A CA 1
ATOM 744 C C . LEU A 1 91 ? -5.091 3.025 5.789 1.00 97.75 91 LEU A C 1
ATOM 746 O O . LEU A 1 91 ? -4.300 2.150 6.159 1.00 97.75 91 LEU A O 1
ATOM 750 N N . PRO A 1 92 ? -4.700 4.270 5.493 1.00 96.31 92 PRO A N 1
ATOM 751 C CA . PRO A 1 92 ? -3.305 4.685 5.544 1.00 96.31 92 PRO A CA 1
ATOM 752 C C . PRO A 1 92 ? -2.701 4.542 6.950 1.00 96.31 92 PRO A C 1
ATOM 754 O O . PRO A 1 92 ? -3.396 4.618 7.964 1.00 96.31 92 PRO A O 1
ATOM 757 N N . GLY A 1 93 ? -1.391 4.308 6.992 1.00 96.81 93 GLY A N 1
ATOM 758 C CA . GLY A 1 93 ? -0.574 4.256 8.202 1.00 96.81 93 GLY A CA 1
ATOM 759 C C . GLY A 1 93 ? 0.667 5.124 8.022 1.00 96.81 93 GLY A C 1
ATOM 760 O O . GLY A 1 93 ? 0.541 6.317 7.746 1.00 96.81 93 GLY A O 1
ATOM 761 N N . THR A 1 94 ? 1.856 4.547 8.183 1.00 97.75 94 THR A N 1
ATOM 762 C CA . THR A 1 94 ? 3.116 5.205 7.813 1.00 97.75 94 THR A CA 1
ATOM 763 C C . THR A 1 94 ? 3.557 4.787 6.414 1.00 97.75 94 THR A C 1
ATOM 765 O O . THR A 1 94 ? 3.475 3.603 6.086 1.00 97.75 94 THR A O 1
ATOM 768 N N . GLU A 1 95 ? 4.100 5.710 5.626 1.00 98.38 95 GLU A N 1
ATOM 769 C CA . GLU A 1 95 ? 4.714 5.420 4.324 1.00 98.38 95 GLU A CA 1
ATOM 770 C C . GLU A 1 95 ? 6.124 6.017 4.255 1.00 98.38 95 GLU A C 1
ATOM 772 O O . GLU A 1 95 ? 6.368 7.139 4.692 1.00 98.38 95 GLU A O 1
ATOM 777 N N . HIS A 1 96 ? 7.040 5.245 3.683 1.00 98.50 96 HIS A N 1
ATOM 778 C CA . HIS A 1 96 ? 8.373 5.635 3.256 1.00 98.50 96 HIS A CA 1
ATOM 779 C C . HIS A 1 96 ? 8.400 5.581 1.734 1.00 98.50 96 HIS A C 1
ATOM 781 O O . HIS A 1 96 ? 8.190 4.513 1.154 1.00 98.50 96 HIS A O 1
ATOM 787 N N . PHE A 1 97 ? 8.671 6.709 1.093 1.00 98.50 97 PHE A N 1
ATOM 788 C CA . PHE A 1 97 ? 8.789 6.841 -0.353 1.00 98.50 97 PHE A CA 1
ATOM 789 C C . PHE A 1 97 ? 10.232 7.161 -0.744 1.00 98.50 97 PHE A C 1
ATOM 791 O O . PHE A 1 97 ? 10.866 8.012 -0.120 1.00 98.50 97 PHE A O 1
ATOM 798 N N . GLU A 1 98 ? 10.719 6.535 -1.815 1.00 98.44 98 GLU A N 1
ATOM 799 C CA . GLU A 1 98 ? 12.001 6.847 -2.449 1.00 98.44 98 GLU A CA 1
ATOM 800 C C . GLU A 1 98 ? 11.858 6.824 -3.976 1.00 98.44 98 GLU A C 1
ATOM 802 O O . GLU A 1 98 ? 11.281 5.892 -4.534 1.00 98.44 98 GLU A O 1
ATOM 807 N N . ASN A 1 99 ? 12.370 7.844 -4.669 1.00 98.12 99 ASN A N 1
ATOM 808 C CA . ASN A 1 99 ? 12.419 7.858 -6.136 1.00 98.12 99 ASN A CA 1
ATOM 809 C C . ASN A 1 99 ? 13.814 7.496 -6.670 1.00 98.12 99 ASN A C 1
ATOM 811 O O . ASN A 1 99 ? 14.806 7.486 -5.940 1.00 98.12 99 ASN A O 1
ATOM 815 N N . SER A 1 100 ? 13.914 7.258 -7.976 1.00 95.69 100 SER A N 1
ATOM 816 C CA . SER A 1 100 ? 15.177 6.909 -8.642 1.00 95.69 100 SER A CA 1
ATOM 817 C C . SER A 1 100 ? 16.243 8.017 -8.644 1.00 95.69 100 SER A C 1
ATOM 819 O O . SER A 1 100 ? 17.407 7.749 -8.946 1.00 95.69 100 SER A O 1
ATOM 821 N N . TYR A 1 101 ? 15.880 9.247 -8.270 1.00 96.75 101 TYR A N 1
ATOM 822 C CA . TYR A 1 101 ? 16.804 10.370 -8.080 1.00 96.75 101 TYR A CA 1
ATOM 823 C C . TYR A 1 101 ? 17.357 10.455 -6.646 1.00 96.75 101 TYR A C 1
ATOM 825 O O . TYR A 1 101 ? 18.277 11.235 -6.396 1.00 96.75 101 TYR A O 1
ATOM 833 N N . GLY A 1 102 ? 16.844 9.633 -5.724 1.00 95.31 102 GLY A N 1
ATOM 834 C CA . GLY A 1 102 ? 17.251 9.582 -4.320 1.00 95.31 102 GLY A CA 1
ATOM 835 C C . GLY A 1 102 ? 16.475 10.521 -3.393 1.00 95.31 102 GLY A C 1
ATOM 836 O O . GLY A 1 102 ? 16.867 10.661 -2.232 1.00 95.31 102 GLY A O 1
ATOM 837 N N . ASP A 1 103 ? 15.399 11.159 -3.866 1.00 97.88 103 ASP A N 1
ATOM 838 C CA . ASP A 1 103 ? 14.504 11.920 -2.991 1.00 97.88 103 ASP A CA 1
ATOM 839 C C . ASP A 1 103 ? 13.735 10.962 -2.082 1.00 97.88 103 ASP A C 1
ATOM 841 O O . ASP A 1 103 ? 13.281 9.908 -2.531 1.00 97.88 103 ASP A O 1
ATOM 845 N N . LYS A 1 104 ? 13.565 11.350 -0.814 1.00 98.19 104 LYS A N 1
ATOM 846 C CA . LYS A 1 104 ? 12.903 10.539 0.213 1.00 98.19 104 LYS A CA 1
ATOM 847 C C . LYS A 1 104 ? 11.851 11.343 0.955 1.00 98.19 104 LYS A C 1
ATOM 849 O O . LYS A 1 104 ? 12.099 12.496 1.312 1.00 98.19 104 LYS A O 1
ATOM 854 N N . VAL A 1 105 ? 10.701 10.727 1.201 1.00 98.00 105 VAL A N 1
ATOM 855 C CA . VAL A 1 105 ? 9.594 11.324 1.955 1.00 98.00 105 VAL A CA 1
ATOM 856 C C . VAL A 1 105 ? 9.029 10.284 2.911 1.00 98.00 105 VAL A C 1
ATOM 858 O O . VAL A 1 105 ? 8.702 9.180 2.488 1.00 98.00 105 VAL A O 1
ATOM 861 N N . ASP A 1 106 ? 8.886 10.668 4.177 1.00 97.12 106 ASP A N 1
ATOM 862 C CA . ASP A 1 106 ? 8.212 9.868 5.195 1.00 97.12 106 ASP A CA 1
ATOM 863 C C . ASP A 1 106 ? 6.896 10.553 5.571 1.00 97.12 106 ASP A C 1
ATOM 865 O O . ASP A 1 106 ? 6.887 11.748 5.884 1.00 97.12 106 ASP A O 1
ATOM 869 N N . THR A 1 107 ? 5.791 9.812 5.559 1.00 95.19 107 THR A N 1
ATOM 870 C CA . THR A 1 107 ? 4.467 10.317 5.947 1.00 95.19 107 THR A CA 1
ATOM 871 C C . THR A 1 107 ? 3.834 9.453 7.030 1.00 95.19 107 THR A C 1
ATOM 873 O O . THR A 1 107 ? 4.118 8.261 7.169 1.00 95.19 107 THR A O 1
ATOM 876 N N . VAL A 1 108 ? 2.972 10.078 7.833 1.00 93.81 108 VAL A N 1
ATOM 877 C CA . VAL A 1 108 ? 2.137 9.410 8.834 1.00 93.81 108 VAL A CA 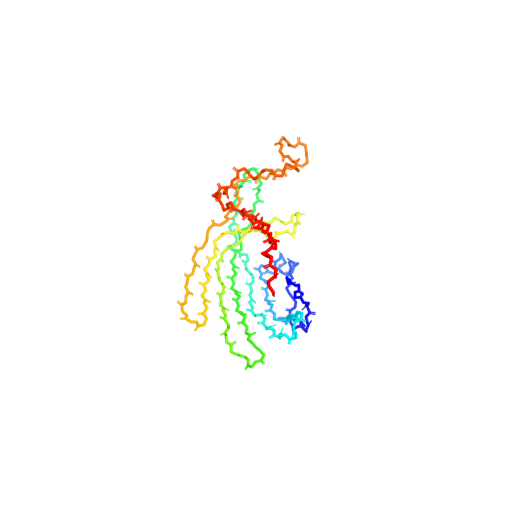1
ATOM 878 C C . VAL A 1 108 ? 0.724 9.939 8.665 1.00 93.81 108 VAL A C 1
ATOM 880 O O . VAL A 1 108 ? 0.430 11.060 9.063 1.00 93.81 108 VAL A O 1
ATOM 883 N N . GLU A 1 109 ? -0.145 9.123 8.084 1.00 92.56 109 GLU A N 1
ATOM 884 C CA . GLU A 1 109 ? -1.517 9.500 7.720 1.00 92.56 109 GLU A CA 1
ATOM 885 C C . GLU A 1 109 ? -2.530 8.572 8.401 1.00 92.56 109 GLU A C 1
ATOM 887 O O . GLU A 1 109 ? -3.572 8.230 7.852 1.00 92.56 109 GLU A O 1
ATOM 892 N N . SER A 1 110 ? -2.208 8.110 9.612 1.00 91.94 110 SER A N 1
ATOM 893 C CA . SER A 1 110 ? -3.072 7.186 10.354 1.00 91.94 110 SER A CA 1
ATOM 894 C C . SER A 1 110 ? -4.437 7.824 10.653 1.00 91.94 110 SER A C 1
ATOM 896 O O . SER A 1 110 ? -4.479 8.984 11.070 1.00 91.94 110 SER A O 1
ATOM 898 N N . PRO A 1 111 ? -5.555 7.087 10.499 1.00 92.50 111 PRO A N 1
ATOM 899 C CA . PRO A 1 111 ? -6.882 7.629 10.773 1.00 92.50 111 PRO A CA 1
ATOM 900 C C . PRO A 1 111 ? -7.019 8.043 12.242 1.00 92.50 111 PRO A C 1
ATOM 902 O O . PRO A 1 111 ? -6.438 7.427 13.136 1.00 92.50 111 PRO A O 1
ATOM 905 N N . VAL A 1 112 ? -7.821 9.081 12.486 1.00 91.44 112 VAL A N 1
ATOM 906 C CA . VAL A 1 112 ? -8.054 9.639 13.832 1.00 91.44 112 VAL A CA 1
ATOM 907 C C . VAL A 1 112 ? -9.486 9.385 14.316 1.00 91.44 112 VAL A C 1
ATOM 909 O O . VAL A 1 112 ? -9.685 9.068 15.486 1.00 91.44 112 VAL A O 1
ATOM 912 N N . GLU A 1 113 ? -10.472 9.490 13.421 1.00 91.69 113 GLU A N 1
ATOM 913 C CA . GLU A 1 113 ? -11.913 9.365 13.697 1.00 91.69 113 GLU A CA 1
ATOM 914 C C . GLU A 1 113 ? -12.615 8.713 12.491 1.00 91.69 113 GLU A C 1
ATOM 916 O O . GLU A 1 113 ? -12.179 8.900 11.349 1.00 91.69 113 GLU A O 1
ATOM 921 N N . PHE A 1 114 ? -13.716 7.991 12.720 1.00 92.00 114 PHE A N 1
ATOM 922 C CA . PHE A 1 114 ? -14.605 7.483 11.676 1.00 92.00 114 PHE A CA 1
ATOM 923 C C . PHE A 1 114 ? -16.000 8.083 11.835 1.00 92.00 114 PHE A C 1
ATOM 925 O O . PHE A 1 114 ? -16.724 7.766 12.768 1.00 92.00 114 PHE A O 1
ATOM 932 N N . ALA A 1 115 ? -16.435 8.883 10.861 1.00 91.50 115 ALA A N 1
ATOM 933 C CA . ALA A 1 115 ? -17.836 9.278 10.791 1.00 91.50 115 ALA A CA 1
ATOM 934 C C . ALA A 1 115 ? -18.667 8.129 10.196 1.00 91.50 115 ALA A C 1
ATOM 936 O O . ALA A 1 115 ? -18.500 7.780 9.023 1.00 91.50 115 ALA A O 1
ATOM 937 N N . LEU A 1 116 ? -19.579 7.556 10.980 1.00 91.81 116 LEU A N 1
ATOM 938 C CA . LEU A 1 116 ? -20.478 6.479 10.567 1.00 91.81 116 LEU A CA 1
ATOM 939 C C . LEU A 1 116 ? -21.904 6.998 10.310 1.00 91.81 116 LEU A C 1
ATOM 941 O O . LEU A 1 116 ? -22.283 8.077 10.777 1.00 91.81 116 LEU A O 1
ATOM 945 N N . PRO A 1 117 ? -22.744 6.242 9.573 1.00 92.31 117 PRO A N 1
ATOM 946 C CA . PRO A 1 117 ? -24.141 6.610 9.380 1.00 92.31 117 PRO A CA 1
ATOM 947 C C . PRO A 1 117 ? -24.868 6.846 10.712 1.00 92.31 117 PRO A C 1
ATOM 949 O O . PRO A 1 117 ? -25.055 5.921 11.500 1.00 92.31 117 PRO A O 1
ATOM 952 N N . GLY A 1 118 ? -25.324 8.083 10.927 1.00 90.88 118 GLY A N 1
ATOM 953 C CA . GLY A 1 118 ? -26.004 8.516 12.153 1.00 90.88 118 GLY A CA 1
ATOM 954 C C . GLY A 1 118 ? -25.175 9.450 13.037 1.00 90.88 118 GLY A C 1
ATOM 955 O O . GLY A 1 118 ? -25.756 10.141 13.876 1.00 90.88 118 GLY A O 1
ATOM 956 N N . ASP A 1 119 ? -23.864 9.540 12.814 1.00 90.81 119 ASP A N 1
ATOM 957 C CA . ASP A 1 119 ? -22.996 10.448 13.555 1.00 90.81 119 ASP A CA 1
ATOM 958 C C . ASP A 1 119 ? -23.165 11.898 13.104 1.00 90.81 119 ASP A C 1
ATOM 960 O O . ASP A 1 119 ? -23.433 12.212 11.937 1.00 90.81 119 ASP A O 1
ATOM 964 N N . LYS A 1 120 ? -22.954 12.821 14.044 1.00 86.31 120 LYS A N 1
ATOM 965 C CA . LYS A 1 120 ? -22.850 14.244 13.725 1.00 86.31 120 LYS A CA 1
ATOM 966 C C . LYS A 1 120 ? -21.544 14.472 12.960 1.00 86.31 120 LYS A C 1
ATOM 968 O O . LYS A 1 120 ? -20.469 14.219 13.497 1.00 86.31 120 LYS A O 1
ATOM 973 N N . GLY A 1 121 ? -21.634 14.966 11.732 1.00 83.00 121 GLY A N 1
ATOM 974 C CA . GLY A 1 121 ? -20.474 15.088 10.848 1.00 83.00 121 GLY A CA 1
ATOM 975 C C . GLY A 1 121 ? -20.452 14.097 9.693 1.00 83.00 121 GLY A C 1
ATOM 976 O O . GLY A 1 121 ? -19.650 14.253 8.776 1.00 83.00 121 GLY A O 1
ATOM 977 N N . PHE A 1 122 ? -21.334 13.093 9.691 1.00 88.94 122 PHE A N 1
ATOM 978 C CA . PHE A 1 122 ? -21.420 12.164 8.572 1.00 88.94 122 PHE A CA 1
ATOM 979 C C . PHE A 1 122 ? -21.849 12.900 7.291 1.00 88.94 122 PHE A C 1
ATOM 981 O O . PHE A 1 122 ? -22.906 13.529 7.264 1.00 88.94 122 PHE A O 1
ATOM 988 N N . LEU A 1 123 ? -21.033 12.794 6.234 1.00 86.50 123 LEU A N 1
ATOM 989 C CA . LEU A 1 123 ? -21.172 13.515 4.954 1.00 86.50 123 LEU A CA 1
ATOM 990 C C . LEU A 1 123 ? -20.958 15.040 5.028 1.00 86.50 123 LEU A C 1
ATOM 992 O O . LEU A 1 123 ? -21.333 15.752 4.093 1.00 86.50 123 LEU A O 1
ATOM 996 N N . GLU A 1 124 ? -20.364 15.564 6.105 1.00 87.25 124 GLU A N 1
ATOM 997 C CA . GLU A 1 124 ? -19.881 16.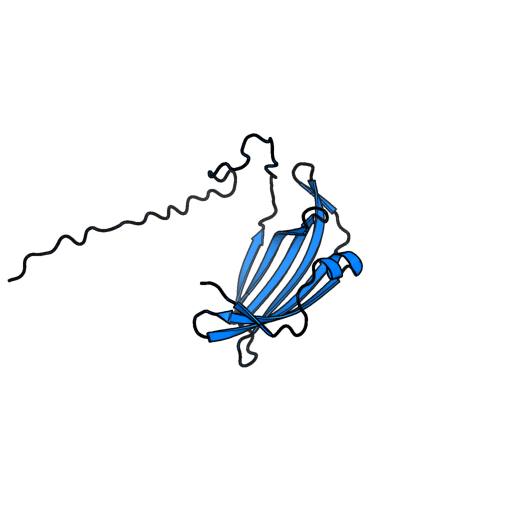947 6.101 1.00 87.25 124 GLU A CA 1
ATOM 998 C C . GLU A 1 124 ? -18.690 17.089 5.138 1.00 87.25 124 GLU A C 1
ATOM 1000 O O . GLU A 1 124 ? -17.829 16.218 5.049 1.00 87.25 124 GLU A O 1
ATOM 1005 N N . ASN A 1 125 ? -18.654 18.198 4.394 1.00 82.75 125 ASN A N 1
ATOM 1006 C CA . ASN A 1 125 ? -17.619 18.468 3.386 1.00 82.75 125 ASN A CA 1
ATOM 1007 C C . ASN A 1 125 ? -16.476 19.343 3.924 1.00 82.75 125 ASN A C 1
ATOM 1009 O O . ASN A 1 125 ? -15.600 19.746 3.161 1.00 82.75 125 ASN A O 1
ATOM 1013 N N . GLU A 1 126 ? -16.516 19.688 5.210 1.00 82.56 126 GLU A N 1
ATOM 1014 C CA . GLU A 1 126 ? -15.461 20.440 5.881 1.00 82.56 126 GLU A CA 1
ATOM 1015 C C . GLU A 1 126 ? -14.519 19.450 6.585 1.00 82.56 126 GLU A C 1
ATOM 1017 O O . GLU A 1 126 ? -14.980 18.674 7.428 1.00 82.56 126 GLU A O 1
ATOM 1022 N N . PRO A 1 127 ? -13.217 19.421 6.245 1.00 79.00 127 PRO A N 1
ATOM 1023 C CA . PRO A 1 127 ? -12.281 18.510 6.889 1.00 79.00 127 PRO A CA 1
ATOM 1024 C C . PRO A 1 127 ? -12.065 18.898 8.356 1.00 79.00 127 PRO A C 1
ATOM 1026 O O . PRO A 1 127 ? -11.749 20.047 8.665 1.00 79.00 127 PRO A O 1
ATOM 1029 N N . LYS A 1 128 ? -12.189 17.923 9.262 1.00 80.88 128 LYS A N 1
ATOM 1030 C CA . LYS A 1 128 ? -11.948 18.111 10.705 1.00 80.88 128 LYS A CA 1
ATOM 1031 C C . LYS A 1 128 ? -10.461 18.114 11.086 1.00 80.88 128 LYS A C 1
ATOM 1033 O O . LYS A 1 128 ? -10.095 18.711 12.095 1.00 80.88 128 LYS A O 1
ATOM 1038 N N . TYR A 1 129 ? -9.628 17.430 10.304 1.00 81.50 129 TYR A N 1
ATOM 1039 C CA . TYR A 1 129 ? -8.206 17.198 10.565 1.00 81.50 129 TYR A CA 1
ATOM 1040 C C . TYR A 1 129 ? -7.388 17.558 9.321 1.00 81.50 129 TYR A C 1
ATOM 1042 O O . TYR A 1 129 ? -7.912 17.496 8.210 1.00 81.50 129 TYR A O 1
ATOM 1050 N N . ASP A 1 130 ? -6.137 17.974 9.526 1.00 62.06 130 ASP A N 1
ATOM 1051 C CA . ASP A 1 130 ? -5.177 18.366 8.482 1.00 62.06 130 ASP A CA 1
ATOM 1052 C C . ASP A 1 130 ? -5.695 19.391 7.460 1.00 62.06 130 ASP A C 1
ATOM 1054 O O . ASP A 1 130 ? -5.393 19.357 6.269 1.00 62.06 130 ASP A O 1
ATOM 1058 N N . CYS A 1 131 ? -6.410 20.398 7.968 1.00 59.72 131 CYS A N 1
ATOM 1059 C CA . CYS A 1 131 ? -6.580 21.680 7.290 1.00 59.72 131 CYS A CA 1
ATOM 1060 C C . CYS A 1 131 ? -5.357 22.582 7.531 1.00 59.72 131 CYS A C 1
ATOM 1062 O O . CYS A 1 131 ? -5.491 23.691 8.051 1.00 59.72 131 CYS A O 1
ATOM 1064 N N . ASP A 1 132 ? -4.164 22.146 7.123 1.00 53.03 132 ASP A N 1
ATOM 1065 C CA . ASP A 1 132 ? -3.152 23.136 6.761 1.00 53.03 132 ASP A CA 1
ATOM 1066 C C . ASP A 1 132 ? -3.631 23.754 5.451 1.00 53.03 132 ASP A C 1
ATOM 1068 O O . ASP A 1 132 ? -3.661 23.121 4.398 1.00 53.03 132 ASP A O 1
ATOM 1072 N N . THR A 1 133 ? -4.124 24.986 5.548 1.00 46.09 133 THR A N 1
ATOM 1073 C CA . THR A 1 133 ? -4.733 25.753 4.464 1.00 46.09 133 THR A CA 1
ATOM 1074 C C . THR A 1 133 ? -3.775 25.924 3.280 1.00 46.09 133 THR A C 1
ATOM 1076 O O . THR A 1 133 ? -3.190 26.993 3.092 1.00 46.09 133 THR A O 1
ATOM 1079 N N . LEU A 1 134 ? -3.664 24.926 2.403 1.00 45.47 134 LEU A N 1
ATOM 1080 C CA . LEU A 1 134 ? -3.325 25.158 1.007 1.00 45.47 134 LEU A CA 1
ATOM 1081 C C . LEU A 1 134 ? -4.546 25.821 0.383 1.00 45.47 134 LEU A C 1
ATOM 1083 O O . LEU A 1 134 ? -5.447 25.189 -0.161 1.00 45.47 134 LEU A O 1
ATOM 1087 N N . THR A 1 135 ? -4.587 27.142 0.523 1.00 39.97 135 THR A N 1
ATOM 1088 C CA . THR A 1 135 ? -5.550 27.982 -0.175 1.00 39.97 135 THR A CA 1
ATOM 1089 C C . THR A 1 135 ? -5.271 27.827 -1.668 1.00 39.97 135 THR A C 1
ATOM 1091 O O . THR A 1 135 ? -4.451 28.550 -2.231 1.00 39.97 135 THR A O 1
ATOM 1094 N N . ALA A 1 136 ? -5.938 26.885 -2.333 1.00 42.09 136 ALA A N 1
ATOM 1095 C CA . ALA A 1 136 ? -6.026 26.866 -3.785 1.00 42.09 136 ALA A CA 1
ATOM 1096 C C . ALA A 1 136 ? -6.910 28.047 -4.216 1.00 42.09 136 ALA A C 1
ATOM 1098 O O . ALA A 1 136 ? -8.080 27.897 -4.557 1.00 42.09 136 ALA A O 1
ATOM 1099 N N . SER A 1 137 ? -6.364 29.263 -4.140 1.00 46.50 137 SER A N 1
ATOM 1100 C CA . SER A 1 137 ? -6.994 30.425 -4.753 1.00 46.50 137 SER A CA 1
ATOM 1101 C C . SER A 1 137 ? -6.708 30.373 -6.249 1.00 46.50 137 SER A C 1
ATOM 1103 O O . SER A 1 137 ? -5.600 30.650 -6.705 1.00 46.50 137 SER A O 1
ATOM 1105 N N . LEU A 1 138 ? -7.718 29.993 -7.029 1.00 42.19 138 LEU A N 1
ATOM 1106 C CA . LEU A 1 138 ? -7.728 30.254 -8.460 1.00 42.19 138 LEU A CA 1
ATOM 1107 C C . LEU A 1 138 ? -7.883 31.770 -8.637 1.00 42.19 138 LEU A C 1
ATOM 1109 O O . LEU A 1 138 ? -8.996 32.292 -8.689 1.00 42.19 138 LEU A O 1
ATOM 1113 N N . GLN A 1 139 ? -6.770 32.500 -8.686 1.00 44.34 139 GLN A N 1
ATOM 1114 C CA . GLN A 1 139 ? -6.794 33.873 -9.177 1.00 44.34 139 GLN A CA 1
ATOM 1115 C C . GLN A 1 139 ? -7.008 33.812 -10.689 1.00 44.34 139 GLN A C 1
ATOM 1117 O O . GLN A 1 139 ? -6.063 33.724 -11.468 1.00 44.34 139 GLN A O 1
ATOM 1122 N N . LEU A 1 140 ? -8.273 33.830 -11.110 1.00 43.22 140 LEU A N 1
ATOM 1123 C CA . LEU A 1 140 ? -8.619 34.192 -12.476 1.00 43.22 140 LEU A CA 1
ATOM 1124 C C . LEU A 1 140 ? -8.288 35.674 -12.637 1.00 43.22 140 LEU A C 1
ATOM 1126 O O . LEU A 1 140 ? -9.088 36.537 -12.281 1.00 43.22 140 LEU A O 1
ATOM 1130 N N . THR A 1 141 ? -7.097 35.981 -13.143 1.00 46.41 141 THR A N 1
ATOM 1131 C CA . THR A 1 141 ? -6.818 37.308 -13.685 1.00 46.41 141 THR A CA 1
ATOM 1132 C C . THR A 1 141 ? -7.757 37.522 -14.873 1.00 46.41 141 THR A C 1
ATOM 1134 O O . THR A 1 141 ? -7.705 36.746 -15.832 1.00 46.41 141 THR A O 1
ATOM 1137 N N . PRO A 1 142 ? -8.626 38.548 -14.859 1.00 43.16 142 PRO A N 1
ATOM 1138 C CA . PRO A 1 142 ? -9.335 38.941 -16.063 1.00 43.16 142 PRO A CA 1
ATOM 1139 C C . PRO A 1 142 ? -8.288 39.385 -17.087 1.00 43.16 142 PRO A C 1
ATOM 1141 O O . PRO A 1 142 ? -7.503 40.297 -16.826 1.00 43.16 142 PRO A O 1
ATOM 1144 N N . MET A 1 143 ? -8.252 38.732 -18.248 1.00 49.00 143 MET A N 1
ATOM 1145 C CA . MET A 1 143 ? -7.545 39.253 -19.417 1.00 49.00 143 MET A CA 1
ATOM 1146 C C . MET A 1 143 ? -8.359 40.430 -19.955 1.00 49.00 143 MET A C 1
ATOM 1148 O O . MET A 1 143 ? -9.132 40.276 -20.899 1.00 49.00 143 MET A O 1
ATOM 1152 N N . ASP A 1 144 ? -8.222 41.596 -19.322 1.00 46.22 144 ASP A N 1
ATOM 1153 C CA . ASP A 1 144 ? -8.757 42.835 -19.872 1.00 46.22 144 ASP A CA 1
ATOM 1154 C C . ASP A 1 144 ? -7.873 43.264 -21.044 1.00 46.22 144 ASP A C 1
ATOM 1156 O O . ASP A 1 144 ? -6.686 43.575 -20.911 1.00 46.22 144 ASP A O 1
ATOM 1160 N N . GLY A 1 145 ? -8.471 43.182 -22.231 1.00 52.91 145 GLY A N 1
ATOM 1161 C CA . GLY A 1 145 ? -7.843 43.460 -23.508 1.00 52.91 145 GLY A CA 1
ATOM 1162 C C . GLY A 1 145 ? -7.287 44.876 -23.576 1.00 52.91 145 GLY A C 1
ATOM 1163 O O . GLY A 1 145 ? -8.025 45.860 -23.537 1.00 52.91 145 GLY A O 1
ATOM 1164 N N . GLY A 1 146 ? -5.972 44.971 -23.758 1.00 37.44 146 GLY A N 1
ATOM 1165 C CA . GLY A 1 146 ? -5.331 46.208 -24.184 1.00 37.44 146 GLY A CA 1
ATOM 1166 C C . GLY A 1 146 ? -5.812 46.626 -25.584 1.00 37.44 146 GLY A C 1
ATOM 1167 O O . GLY A 1 146 ? -6.073 45.763 -26.433 1.00 37.44 146 GLY A O 1
ATOM 1168 N N . PRO A 1 147 ? -5.939 47.936 -25.859 1.00 50.72 147 PRO A N 1
ATOM 1169 C CA . PRO A 1 147 ? -6.375 48.425 -27.158 1.00 50.72 147 PRO A CA 1
ATOM 1170 C C . PRO A 1 147 ? -5.278 48.198 -28.205 1.00 50.72 147 PRO A C 1
ATOM 1172 O O . PRO A 1 147 ? -4.102 48.468 -27.964 1.00 50.72 147 PRO A O 1
ATOM 1175 N N . ARG A 1 148 ? -5.676 47.709 -29.382 1.00 45.19 148 ARG A N 1
ATOM 1176 C CA . ARG A 1 148 ? -4.801 47.599 -30.558 1.00 45.19 148 ARG A CA 1
ATOM 1177 C C . ARG A 1 148 ? -4.544 48.994 -31.150 1.00 45.19 148 ARG A C 1
ATOM 1179 O O . ARG A 1 148 ? -5.530 49.692 -31.398 1.00 45.19 148 ARG A O 1
ATOM 1186 N N . PRO A 1 149 ? -3.292 49.386 -31.430 1.00 52.62 149 PRO A N 1
ATOM 1187 C CA . PRO A 1 149 ? -2.975 50.237 -32.571 1.00 52.62 149 PRO A CA 1
ATOM 1188 C C . PRO A 1 149 ? -2.923 49.426 -33.876 1.00 52.62 149 PRO A C 1
ATOM 1190 O O . PRO A 1 149 ? -2.536 48.233 -33.831 1.00 52.62 149 PRO A O 1
#